Protein AF-A0A821MUY2-F1 (afdb_monomer_lite)

Organism: NCBI:txid392032

pLDDT: mean 96.92, std 2.05, range [85.62, 98.5]

Sequence (51 aa):
TVNWKDIGFPVDHSAVVRDLWARKDIGTFTGNYTSPKIDYHSVTMLKITLS

InterPro domains:
  IPR013780 Glycosyl hydrolase, all-beta [G3DSA:2.60.40.1180] (1-50)
  IPR041233 Alpha galactosidase, C-terminal domain [PF17801] (1-48)

Radius of gyration: 10.89 Å; chains: 1; bounding box: 30×20×24 Å

Foldseek 3Di:
DAFQVVVPHDQAFKKFKAWVVVRDGPDIDHGDDDDPDADPPGDTDIDIGTD

Structure (mmCIF, N/CA/C/O backbone):
data_AF-A0A821MUY2-F1
#
_entry.id   AF-A0A821MUY2-F1
#
loop_
_atom_site.group_PDB
_atom_site.id
_atom_site.type_symbol
_atom_site.label_atom_id
_atom_site.label_alt_id
_atom_site.label_comp_id
_atom_site.label_asym_id
_atom_site.label_entity_id
_atom_site.label_seq_id
_atom_site.pdbx_PDB_ins_code
_atom_site.Cartn_x
_atom_site.Cartn_y
_atom_site.Cartn_z
_atom_site.occupancy
_atom_site.B_iso_or_equiv
_atom_site.auth_seq_id
_atom_site.auth_comp_id
_atom_site.auth_asym_id
_atom_site.auth_atom_id
_atom_site.pdbx_PDB_model_num
ATOM 1 N N . THR A 1 1 ? 7.841 1.496 3.681 1.00 97.44 1 THR A N 1
ATOM 2 C CA . THR A 1 1 ? 6.489 1.566 4.270 1.00 97.44 1 THR A CA 1
ATOM 3 C C . THR A 1 1 ? 5.880 2.906 3.953 1.00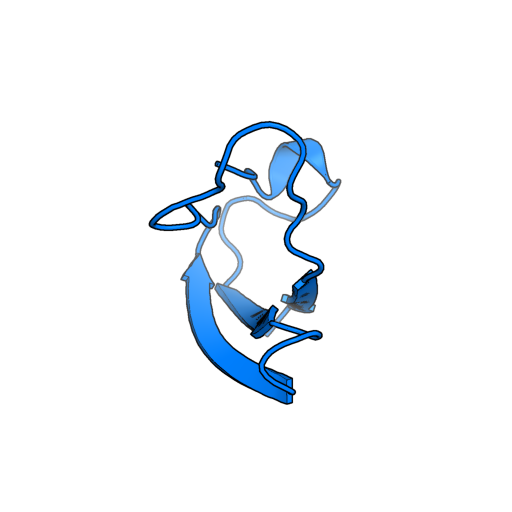 97.44 1 THR A C 1
ATOM 5 O O . THR A 1 1 ? 6.616 3.882 3.930 1.00 97.44 1 THR A O 1
ATOM 8 N N . VAL A 1 2 ? 4.577 2.953 3.697 1.00 97.38 2 VAL A N 1
ATOM 9 C CA . VAL A 1 2 ? 3.787 4.187 3.611 1.00 97.38 2 VAL A CA 1
ATOM 10 C C . VAL A 1 2 ? 2.773 4.169 4.754 1.00 97.38 2 VAL A C 1
ATOM 12 O O . VAL A 1 2 ? 1.985 3.230 4.855 1.00 97.38 2 VAL A O 1
ATOM 15 N N . ASN A 1 3 ? 2.821 5.163 5.644 1.00 98.19 3 ASN A N 1
ATOM 16 C CA . ASN A 1 3 ? 1.841 5.301 6.723 1.00 98.19 3 ASN A CA 1
ATOM 17 C C . ASN A 1 3 ? 0.709 6.225 6.274 1.00 98.19 3 ASN A C 1
ATOM 19 O O . ASN A 1 3 ? 0.951 7.199 5.566 1.00 98.19 3 ASN A O 1
ATOM 23 N N . TRP A 1 4 ? -0.521 5.960 6.713 1.00 97.56 4 TRP A N 1
ATOM 24 C CA . TRP A 1 4 ? -1.699 6.724 6.282 1.00 97.56 4 TRP A CA 1
ATOM 25 C C . TRP A 1 4 ? -1.585 8.200 6.659 1.00 97.56 4 TRP A C 1
ATOM 27 O O . TRP A 1 4 ? -1.837 9.065 5.823 1.00 97.56 4 TRP A O 1
ATOM 37 N N . LYS A 1 5 ? -1.067 8.496 7.857 1.00 97.81 5 LYS A N 1
ATOM 38 C CA . LYS A 1 5 ? -0.804 9.874 8.296 1.00 97.81 5 LYS A CA 1
ATOM 39 C C . LYS A 1 5 ? 0.132 10.648 7.357 1.00 97.81 5 LYS A C 1
ATOM 41 O O . LYS A 1 5 ? -0.049 11.848 7.193 1.00 97.81 5 LYS A O 1
ATOM 46 N N . ASP A 1 6 ? 1.100 9.975 6.728 1.00 98.12 6 ASP A N 1
ATOM 47 C CA . ASP A 1 6 ? 2.114 10.624 5.884 1.00 98.12 6 ASP A CA 1
ATOM 48 C C . ASP A 1 6 ? 1.519 11.064 4.531 1.00 98.12 6 ASP A C 1
ATOM 50 O O . ASP A 1 6 ? 2.091 11.907 3.846 1.00 98.12 6 ASP A O 1
ATOM 54 N N . ILE A 1 7 ? 0.356 10.510 4.159 1.00 96.81 7 ILE A N 1
ATOM 55 C CA . ILE A 1 7 ? -0.399 10.828 2.936 1.00 96.81 7 ILE A CA 1
ATOM 56 C C . ILE A 1 7 ? -1.753 11.501 3.228 1.00 96.81 7 ILE A C 1
ATOM 58 O O . ILE A 1 7 ? -2.605 11.586 2.347 1.00 96.81 7 ILE A O 1
ATOM 62 N N . GLY A 1 8 ? -1.961 11.981 4.461 1.00 97.25 8 GLY A N 1
ATOM 63 C CA . GLY A 1 8 ? -3.164 12.719 4.862 1.00 97.25 8 GLY A CA 1
ATOM 64 C C . GLY A 1 8 ? -4.402 11.859 5.133 1.00 97.25 8 GLY A C 1
ATOM 65 O O . GLY A 1 8 ? -5.514 12.381 5.141 1.00 97.25 8 GLY A O 1
ATOM 66 N N . PHE A 1 9 ? -4.238 10.550 5.335 1.00 97.12 9 PHE A N 1
ATOM 67 C CA . PHE A 1 9 ? -5.332 9.626 5.647 1.00 97.12 9 PHE A CA 1
ATOM 68 C C . PHE A 1 9 ? -5.452 9.384 7.166 1.00 97.12 9 PHE A C 1
ATOM 70 O O . PHE A 1 9 ? -4.443 9.461 7.878 1.00 97.12 9 PHE A O 1
ATOM 77 N N . PRO A 1 10 ? -6.656 9.051 7.678 1.00 96.56 10 PRO A N 1
ATOM 78 C CA . PRO A 1 10 ? -6.841 8.664 9.077 1.00 96.56 10 PRO A CA 1
ATOM 79 C C . PRO A 1 10 ? -6.033 7.408 9.436 1.00 96.56 10 PRO A C 1
ATOM 81 O O . PRO A 1 10 ? -5.912 6.480 8.635 1.00 96.56 10 PRO A O 1
ATOM 84 N N . VAL A 1 11 ? -5.481 7.365 10.650 1.00 95.44 11 VAL A N 1
ATOM 85 C CA . VAL A 1 11 ? -4.573 6.288 11.097 1.00 95.44 11 VAL A CA 1
ATOM 86 C C . VAL A 1 11 ? -5.285 4.984 11.459 1.00 95.44 11 VAL A C 1
ATOM 88 O O . VAL A 1 11 ? -4.673 3.922 11.452 1.00 95.44 11 VAL A O 1
ATOM 91 N N . ASP A 1 12 ? -6.567 5.068 11.777 1.00 95.12 12 ASP A N 1
ATOM 92 C CA . ASP A 1 12 ? -7.440 4.006 12.272 1.00 95.12 12 ASP A CA 1
ATOM 93 C C . ASP A 1 12 ? -8.378 3.448 11.192 1.00 95.12 12 ASP A C 1
ATOM 95 O O . ASP A 1 12 ? -9.102 2.483 11.432 1.00 95.12 12 ASP A O 1
ATOM 99 N N . HIS A 1 13 ? -8.324 3.997 9.977 1.00 95.44 13 HIS A N 1
ATOM 100 C CA . HIS A 1 13 ? -9.142 3.537 8.863 1.00 95.44 13 HIS A CA 1
ATOM 101 C C . HIS A 1 13 ? -8.482 2.406 8.070 1.00 95.44 13 HIS A C 1
ATOM 103 O O . HIS A 1 13 ? -7.273 2.396 7.796 1.00 95.44 13 HIS A O 1
ATOM 109 N N . SER A 1 14 ? -9.326 1.467 7.646 1.00 97.81 14 SER A N 1
ATOM 110 C CA . SER A 1 14 ? -8.981 0.459 6.652 1.00 97.81 14 SER A CA 1
ATOM 111 C C . SER A 1 14 ? -9.011 1.057 5.247 1.00 97.81 14 SER A C 1
ATOM 113 O O . SER A 1 14 ? -9.852 1.892 4.920 1.00 97.81 14 SER A O 1
ATOM 115 N N . ALA A 1 15 ? -8.084 0.621 4.403 1.00 98.25 15 ALA A N 1
ATOM 116 C CA . ALA A 1 15 ? -8.026 1.010 3.006 1.00 98.25 15 ALA A CA 1
ATOM 117 C C . ALA A 1 15 ? -7.709 -0.195 2.124 1.00 98.25 15 ALA A C 1
ATOM 119 O O . ALA A 1 15 ? -6.823 -0.994 2.443 1.00 98.25 15 ALA A O 1
ATOM 120 N N . VAL A 1 16 ? -8.394 -0.295 0.987 1.00 98.50 16 VAL A N 1
ATOM 121 C CA . VAL A 1 16 ? -8.026 -1.223 -0.082 1.00 98.50 16 VAL A CA 1
ATOM 122 C C . VAL A 1 16 ? -6.794 -0.665 -0.782 1.00 98.50 16 VAL A C 1
ATOM 124 O O . VAL A 1 16 ? -6.793 0.478 -1.250 1.00 98.50 16 VAL A O 1
ATOM 127 N N . VAL A 1 17 ? -5.744 -1.479 -0.860 1.00 98.31 17 VAL A N 1
ATOM 128 C CA . VAL A 1 17 ? -4.512 -1.151 -1.574 1.00 98.31 17 VAL A CA 1
ATOM 129 C C . VAL A 1 17 ? -4.471 -1.952 -2.868 1.00 98.31 17 VAL A C 1
ATOM 131 O O . VAL A 1 17 ? -4.540 -3.183 -2.868 1.00 98.31 17 VAL A O 1
ATOM 134 N N . ARG A 1 18 ? -4.333 -1.240 -3.986 1.00 98.50 18 ARG A N 1
ATOM 135 C CA . ARG A 1 18 ? -4.205 -1.799 -5.330 1.00 98.50 18 ARG A CA 1
ATOM 136 C C . ARG A 1 18 ? -2.843 -1.474 -5.911 1.00 98.50 18 ARG A C 1
ATOM 138 O O . ARG A 1 18 ? -2.489 -0.303 -6.011 1.00 98.50 18 ARG A O 1
ATOM 145 N N . ASP A 1 19 ? -2.132 -2.496 -6.367 1.00 97.88 19 ASP A N 1
ATOM 146 C CA . ASP A 1 19 ? -0.938 -2.326 -7.190 1.00 97.88 19 ASP A CA 1
ATOM 147 C C . ASP A 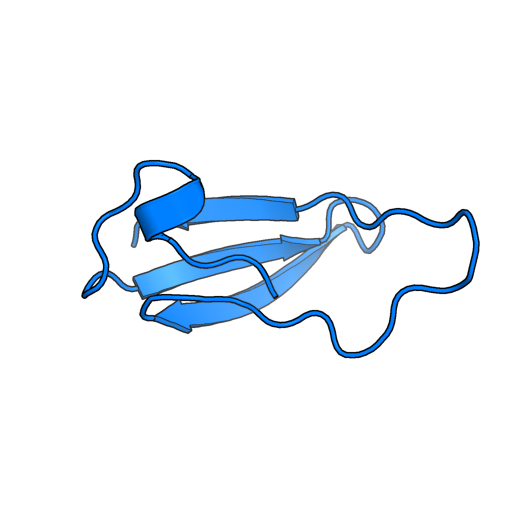1 19 ? -1.364 -2.076 -8.646 1.00 97.88 19 ASP A C 1
ATOM 149 O O . ASP A 1 19 ? -2.086 -2.875 -9.259 1.00 97.88 19 ASP A O 1
ATOM 153 N N . LEU A 1 20 ? -0.953 -0.930 -9.194 1.00 98.25 20 LEU A N 1
ATOM 154 C CA . LEU A 1 20 ? -1.324 -0.512 -10.543 1.00 98.25 20 LEU A CA 1
ATOM 155 C C . LEU A 1 20 ? -0.533 -1.241 -11.631 1.00 98.25 20 LEU A C 1
ATOM 157 O O . LEU A 1 20 ? -1.077 -1.472 -12.712 1.00 98.25 20 LEU A O 1
ATOM 161 N N . TRP A 1 21 ? 0.698 -1.662 -11.346 1.00 95.81 21 TRP A N 1
ATOM 162 C CA . TRP A 1 21 ? 1.510 -2.442 -12.277 1.00 95.81 21 TRP A CA 1
ATOM 163 C C . TRP A 1 21 ? 1.002 -3.877 -12.381 1.00 95.81 21 TRP A C 1
ATOM 165 O O . TRP A 1 21 ? 0.782 -4.376 -13.487 1.00 95.81 21 TRP A O 1
ATOM 175 N N . ALA A 1 22 ? 0.710 -4.507 -11.241 1.00 96.06 22 ALA A N 1
ATOM 176 C CA . ALA A 1 22 ? 0.096 -5.833 -11.191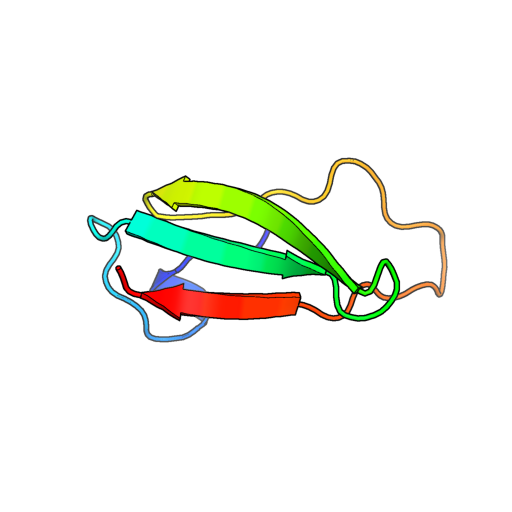 1.00 96.06 22 ALA A CA 1
ATOM 177 C C . ALA A 1 22 ? -1.392 -5.823 -11.586 1.00 96.06 22 ALA A C 1
ATOM 179 O O . ALA A 1 22 ? -1.982 -6.883 -11.790 1.00 96.06 22 ALA A O 1
ATOM 180 N N . ARG A 1 23 ? -2.009 -4.634 -11.685 1.00 97.56 23 ARG A N 1
ATOM 181 C CA . ARG A 1 23 ? -3.444 -4.432 -11.948 1.00 97.56 23 ARG A CA 1
ATOM 182 C C . ARG A 1 23 ? -4.324 -5.238 -10.987 1.00 97.56 23 ARG A C 1
ATOM 184 O O . ARG A 1 23 ? -5.358 -5.780 -11.389 1.00 97.56 23 ARG A O 1
ATOM 191 N N . LYS A 1 24 ? -3.935 -5.296 -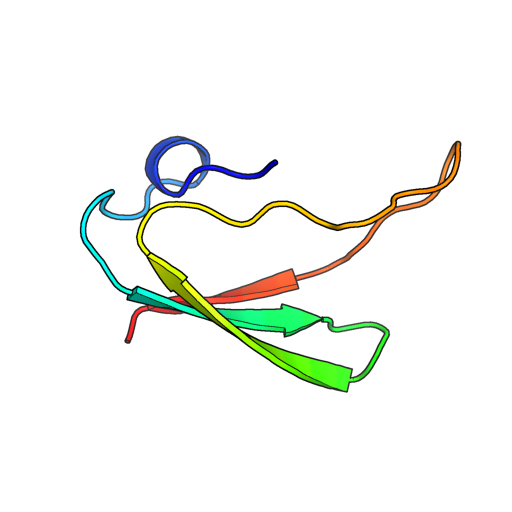9.714 1.00 97.94 24 LYS A N 1
ATOM 192 C CA . LYS A 1 24 ? -4.542 -6.188 -8.725 1.00 97.94 24 LYS A CA 1
ATOM 193 C C . LYS A 1 24 ? -4.681 -5.513 -7.367 1.00 97.94 24 LYS A C 1
ATOM 195 O O . LYS A 1 24 ? -3.768 -4.830 -6.910 1.00 97.94 24 LYS A O 1
ATOM 200 N N . ASP A 1 25 ? -5.807 -5.768 -6.710 1.00 98.25 25 ASP A N 1
ATOM 201 C CA . ASP A 1 25 ? -5.998 -5.425 -5.304 1.00 98.25 25 ASP A CA 1
ATOM 202 C C . ASP A 1 25 ? -5.221 -6.441 -4.463 1.00 98.25 25 ASP A C 1
ATOM 204 O O . ASP A 1 25 ? -5.422 -7.654 -4.573 1.00 98.25 25 ASP A O 1
ATOM 208 N N . ILE A 1 26 ? -4.268 -5.950 -3.679 1.00 97.81 26 ILE A N 1
ATOM 209 C CA . ILE A 1 26 ? -3.325 -6.788 -2.928 1.00 97.81 26 ILE A CA 1
ATOM 210 C C . ILE A 1 26 ? -3.755 -6.995 -1.475 1.00 97.81 26 ILE A C 1
ATOM 212 O O . ILE A 1 26 ? -3.133 -7.776 -0.760 1.00 97.81 26 ILE A O 1
ATOM 216 N N . GLY A 1 27 ? -4.829 -6.327 -1.056 1.00 98.00 27 GLY A N 1
ATOM 217 C CA . GLY A 1 27 ? -5.473 -6.533 0.232 1.00 98.00 27 GLY A CA 1
ATOM 218 C C . GLY A 1 27 ? -6.071 -5.255 0.801 1.00 98.00 27 GLY A C 1
ATOM 219 O O . GLY A 1 27 ? -6.021 -4.186 0.187 1.00 98.00 27 GLY A O 1
ATOM 220 N N . THR A 1 28 ? -6.600 -5.394 2.010 1.00 98.25 28 THR A N 1
ATOM 221 C CA . THR A 1 28 ? -7.074 -4.290 2.841 1.00 98.25 28 THR A CA 1
ATOM 222 C C . THR A 1 28 ? -6.139 -4.150 4.031 1.00 98.25 28 THR A C 1
ATOM 224 O O . THR A 1 28 ? -5.821 -5.141 4.688 1.00 98.25 28 THR A O 1
ATOM 227 N N . PHE A 1 29 ? -5.697 -2.927 4.305 1.00 98.12 29 PHE A N 1
ATOM 228 C CA . PHE A 1 29 ? -4.735 -2.633 5.362 1.00 98.12 29 PHE A CA 1
ATOM 229 C C . PHE A 1 29 ? -5.221 -1.470 6.222 1.00 98.12 29 PHE A C 1
ATOM 231 O 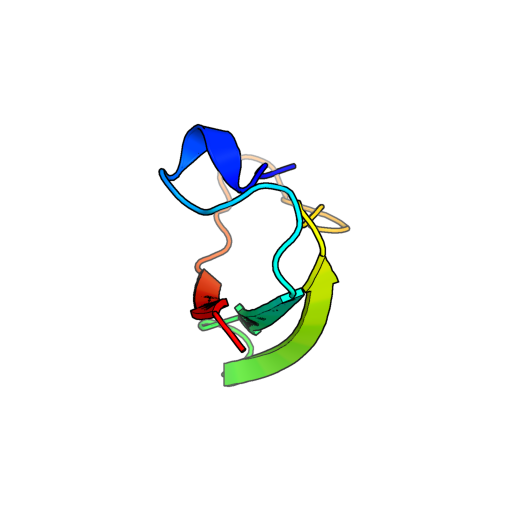O . PHE A 1 29 ? -5.831 -0.528 5.713 1.00 98.12 29 PHE A O 1
ATOM 238 N N . THR A 1 30 ? -4.927 -1.523 7.520 1.00 98.25 30 THR A N 1
ATOM 239 C CA . THR A 1 30 ? -5.286 -0.470 8.479 1.00 98.25 30 THR A CA 1
ATOM 240 C C . THR A 1 30 ? -4.040 0.313 8.882 1.00 98.25 30 THR A C 1
ATOM 242 O O . THR A 1 30 ? -3.032 -0.266 9.288 1.00 98.25 30 THR A O 1
ATOM 245 N N . GLY A 1 31 ? -4.106 1.636 8.743 1.00 97.62 31 GLY A N 1
ATOM 246 C CA . GLY A 1 31 ? -3.086 2.594 9.185 1.00 97.62 31 GLY A CA 1
ATOM 247 C C . GLY A 1 31 ? -1.789 2.671 8.369 1.00 97.62 31 GLY A C 1
ATOM 248 O O . GLY A 1 31 ? -1.137 3.717 8.378 1.00 97.62 31 GLY A O 1
ATOM 249 N N . ASN A 1 32 ? -1.375 1.612 7.669 1.00 98.12 32 ASN A N 1
ATOM 250 C CA . ASN A 1 32 ? -0.188 1.625 6.806 1.00 98.12 32 ASN A CA 1
ATOM 251 C C . ASN A 1 32 ? -0.164 0.460 5.806 1.00 98.12 32 ASN A C 1
ATOM 253 O O . ASN A 1 32 ? -0.877 -0.528 5.962 1.00 98.12 32 ASN A O 1
ATOM 257 N N . TYR A 1 33 ? 0.742 0.547 4.831 1.00 98.06 33 TYR A N 1
ATOM 258 C CA . TYR A 1 33 ? 1.142 -0.575 3.985 1.00 98.06 33 TYR A CA 1
ATOM 259 C C . TYR A 1 33 ? 2.665 -0.625 3.821 1.00 98.06 33 TYR A C 1
ATOM 261 O O . TYR A 1 33 ? 3.335 0.384 3.575 1.00 98.06 33 TYR A O 1
ATOM 269 N N . THR A 1 34 ? 3.226 -1.829 3.913 1.00 98.00 34 THR A N 1
ATOM 270 C CA . THR A 1 34 ? 4.643 -2.090 3.644 1.00 98.00 34 THR A CA 1
ATOM 271 C C . THR A 1 34 ? 4.763 -2.974 2.414 1.00 98.00 34 THR A C 1
ATOM 273 O O . THR A 1 34 ? 4.340 -4.127 2.439 1.00 98.00 34 THR A O 1
ATOM 276 N N . SER A 1 35 ? 5.355 -2.435 1.342 1.00 96.19 35 SER A N 1
ATOM 277 C CA . SER A 1 35 ? 5.694 -3.247 0.171 1.00 96.19 35 SER A CA 1
ATOM 278 C C . SER A 1 35 ? 6.720 -4.314 0.566 1.00 96.19 35 SER A C 1
ATOM 280 O O . SER A 1 35 ? 7.706 -3.965 1.220 1.00 96.19 35 SER A O 1
ATOM 282 N N . PRO A 1 36 ? 6.529 -5.588 0.177 1.00 93.56 36 PRO A N 1
ATOM 283 C CA . PRO A 1 36 ? 7.441 -6.669 0.546 1.00 93.56 36 PRO A CA 1
ATOM 284 C C . PRO A 1 36 ? 8.834 -6.510 -0.077 1.00 93.56 36 PRO A C 1
ATOM 286 O O . PRO A 1 36 ? 9.816 -6.965 0.503 1.00 93.56 36 PRO A O 1
ATOM 289 N N . LYS A 1 37 ? 8.933 -5.874 -1.252 1.00 92.88 37 LYS A N 1
ATOM 290 C CA . LYS A 1 37 ? 10.199 -5.628 -1.950 1.00 92.88 37 LYS A CA 1
ATOM 291 C C . LYS A 1 37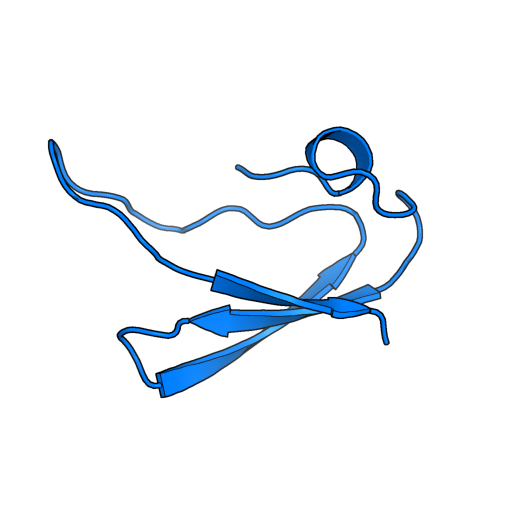 ? 10.061 -4.452 -2.916 1.00 92.88 37 LYS A C 1
ATOM 293 O O . LYS A 1 37 ? 9.066 -4.349 -3.629 1.00 92.88 37 LYS A O 1
ATOM 298 N N . ILE A 1 38 ? 11.076 -3.593 -2.963 1.00 94.56 38 ILE A N 1
ATOM 299 C CA . ILE A 1 38 ? 11.269 -2.584 -4.011 1.00 94.56 38 ILE A CA 1
ATOM 300 C C . ILE A 1 38 ? 12.743 -2.663 -4.406 1.00 94.56 38 ILE A C 1
ATOM 302 O O . ILE A 1 38 ? 13.614 -2.444 -3.568 1.00 94.56 38 ILE A O 1
ATOM 306 N N . ASP A 1 39 ? 13.018 -3.047 -5.651 1.00 95.56 39 ASP A N 1
ATOM 307 C CA . ASP A 1 39 ? 14.386 -3.145 -6.164 1.00 95.56 39 ASP A CA 1
ATOM 308 C C . ASP A 1 39 ? 15.033 -1.759 -6.337 1.00 95.56 39 ASP A C 1
ATOM 310 O O . ASP A 1 39 ? 14.339 -0.744 -6.440 1.00 95.56 39 ASP A O 1
ATOM 314 N N . TYR A 1 40 ? 16.370 -1.706 -6.379 1.00 97.44 40 TYR A N 1
ATOM 315 C CA . TYR A 1 40 ? 17.101 -0.454 -6.601 1.00 97.44 40 TYR A CA 1
ATOM 316 C C . TYR A 1 40 ? 16.622 0.241 -7.882 1.00 97.44 40 TYR A C 1
ATOM 318 O O . TYR A 1 40 ? 16.474 -0.399 -8.921 1.00 97.44 40 TYR A O 1
ATOM 326 N N . HIS A 1 41 ? 16.396 1.555 -7.800 1.00 96.19 41 HIS A N 1
ATOM 327 C CA . HIS A 1 41 ? 15.869 2.388 -8.894 1.00 96.19 41 HIS A CA 1
ATOM 328 C C . HIS A 1 41 ? 14.476 1.989 -9.414 1.00 96.19 41 HIS A C 1
ATOM 330 O O . HIS A 1 41 ? 14.035 2.513 -10.435 1.00 96.19 41 HIS A O 1
ATOM 336 N N . SER A 1 42 ? 13.766 1.096 -8.722 1.00 95.81 42 SER A N 1
ATOM 337 C CA . SER A 1 42 ? 12.394 0.723 -9.055 1.00 95.81 42 SER A CA 1
ATOM 338 C C . SER A 1 42 ? 11.383 1.523 -8.235 1.00 95.81 42 SER A C 1
ATOM 340 O O . SER A 1 42 ? 11.697 2.096 -7.190 1.00 95.81 42 SER A O 1
ATOM 342 N N . VAL A 1 43 ? 10.140 1.542 -8.708 1.00 96.25 43 VAL A N 1
ATOM 343 C CA . VAL A 1 43 ? 8.996 2.139 -8.017 1.00 96.25 43 VAL A CA 1
ATOM 344 C C . VAL A 1 43 ? 7.810 1.184 -8.075 1.00 96.25 43 VAL A C 1
ATOM 346 O O . VAL A 1 43 ? 7.578 0.518 -9.082 1.00 96.25 43 VAL A O 1
ATOM 349 N N . THR A 1 44 ? 7.011 1.155 -7.011 1.00 96.56 44 THR A N 1
ATOM 350 C CA . THR A 1 44 ? 5.646 0.618 -7.072 1.00 96.56 44 THR A CA 1
ATOM 351 C C . THR A 1 44 ? 4.664 1.781 -7.081 1.00 96.56 44 THR A C 1
ATOM 353 O O . THR A 1 44 ? 4.898 2.799 -6.428 1.00 96.56 44 THR A O 1
ATOM 356 N N . MET A 1 45 ? 3.582 1.645 -7.842 1.00 97.75 45 MET A N 1
ATOM 357 C CA . MET A 1 45 ? 2.524 2.642 -7.906 1.00 97.75 45 MET A CA 1
ATOM 358 C C . MET A 1 45 ? 1.248 2.039 -7.333 1.00 97.75 45 MET A C 1
ATOM 360 O O . MET A 1 45 ? 0.744 1.031 -7.832 1.00 97.75 45 MET A O 1
ATOM 364 N N . LEU A 1 46 ? 0.735 2.664 -6.275 1.00 98.00 46 LEU A N 1
ATOM 365 C CA . LEU A 1 46 ? -0.414 2.170 -5.530 1.00 98.00 46 LEU A CA 1
ATOM 366 C C . LEU A 1 46 ? -1.606 3.112 -5.695 1.00 98.00 46 LEU A C 1
ATOM 368 O O . LEU A 1 46 ? -1.459 4.329 -5.593 1.00 98.00 46 LEU A O 1
ATOM 372 N N . LYS A 1 47 ? -2.798 2.544 -5.881 1.00 98.25 47 LYS A N 1
ATOM 373 C CA . LYS A 1 47 ? -4.063 3.231 -5.602 1.00 98.25 47 LYS A CA 1
ATOM 374 C C . LYS A 1 47 ? -4.540 2.784 -4.226 1.00 98.25 47 LYS A C 1
ATOM 376 O O . LYS A 1 47 ? -4.729 1.592 -3.999 1.00 98.25 47 LYS A O 1
ATOM 381 N N . ILE A 1 48 ? -4.748 3.744 -3.333 1.00 98.06 48 ILE A N 1
ATOM 382 C CA . ILE A 1 48 ? -5.249 3.513 -1.977 1.00 98.06 48 ILE A CA 1
ATOM 383 C C . ILE A 1 48 ? -6.656 4.103 -1.905 1.00 98.06 48 ILE A C 1
ATOM 385 O O . ILE A 1 48 ? -6.874 5.245 -2.304 1.00 98.06 48 ILE A O 1
ATOM 389 N N . THR A 1 49 ? -7.635 3.314 -1.471 1.00 98.12 49 THR A N 1
ATOM 390 C CA . THR A 1 49 ? -9.038 3.740 -1.353 1.00 98.12 49 THR A CA 1
ATOM 391 C C . THR A 1 49 ? -9.530 3.418 0.049 1.00 98.12 49 THR A C 1
ATOM 393 O O . THR A 1 49 ? -9.547 2.249 0.429 1.00 98.12 49 THR A O 1
ATOM 396 N N . LEU A 1 50 ? -9.884 4.452 0.820 1.00 96.56 50 LEU A N 1
ATOM 397 C CA . LEU A 1 50 ? -10.481 4.284 2.147 1.00 96.56 50 LEU A CA 1
ATOM 398 C C . LEU A 1 50 ? -11.757 3.444 2.028 1.00 96.56 50 LEU A C 1
ATOM 400 O O . LEU A 1 50 ? -12.527 3.624 1.082 1.00 96.56 50 LEU A O 1
ATOM 404 N N . SER A 1 51 ? -11.913 2.492 2.944 1.00 85.62 51 SER A N 1
ATOM 405 C CA . SER A 1 51 ? -13.099 1.638 3.067 1.00 85.62 51 SER A CA 1
ATOM 406 C C . SER A 1 51 ? -14.113 2.234 4.032 1.00 85.62 51 SER A C 1
ATOM 408 O O . SER A 1 51 ? -13.684 2.976 4.947 1.00 85.62 51 SER A O 1
#

Secondary structure (DSSP, 8-state):
-EEGGGGT--TT-EEEEEETTTTEEEEEEESEE--S---TT----EEEEE-